Protein AF-A0A343TJY5-F1 (afdb_monomer_lite)

Secondary structure (DSSP, 8-state):
-------EEEE-HHHH--TTEEEEEEEETTEEEEEEEEEESSSEEEEEEE-TTS-HHHHHHHHHHHHHHHHHHTT-----EEE-

Foldseek 3Di:
DDPPFDWAKDWPCVVVVDPQKIKIFTDTPNDTQWIWIWGHDLAIEIEIDGHPPHPRVVNVVNRVVVSVVVCVVSVHPDYPYDYD

Radius of gyration: 12.96 Å; chains: 1; bounding box: 37×22×36 Å

InterPro domains:
  IPR016181 Acyl-CoA N-acyltransferase [SSF55729] (8-83)

pLDDT: mean 79.48, std 12.38, range [36.78, 92.06]

Structure (mmCIF, N/CA/C/O backbone):
data_AF-A0A343TJY5-F1
#
_entry.id   AF-A0A343TJY5-F1
#
loop_
_atom_site.group_PDB
_atom_site.id
_atom_site.type_symbol
_atom_site.label_atom_id
_atom_site.label_alt_id
_atom_site.label_comp_id
_atom_site.label_asym_id
_atom_site.label_entity_id
_atom_site.label_seq_id
_atom_site.pdbx_PDB_ins_code
_atom_site.Cartn_x
_atom_site.Cartn_y
_atom_site.Cartn_z
_atom_site.occupancy
_atom_site.B_iso_or_equiv
_atom_site.auth_seq_id
_atom_site.auth_comp_id
_atom_site.auth_asym_id
_atom_site.auth_atom_id
_atom_site.pdbx_PDB_model_num
ATOM 1 N N . MET A 1 1 ? 22.329 10.069 -19.711 1.00 37.53 1 MET A N 1
ATOM 2 C CA . MET A 1 1 ? 20.945 10.462 -19.370 1.00 37.53 1 MET A CA 1
ATOM 3 C C . MET A 1 1 ? 20.526 9.644 -18.165 1.00 37.53 1 MET A C 1
ATOM 5 O O . MET A 1 1 ? 20.407 8.437 -18.304 1.00 37.53 1 MET A O 1
ATOM 9 N N . GLN A 1 2 ? 20.389 10.260 -16.989 1.00 36.78 2 GLN A N 1
ATOM 10 C CA . GLN A 1 2 ? 19.718 9.621 -15.855 1.00 36.78 2 GLN A CA 1
ATOM 11 C C . GLN A 1 2 ? 18.216 9.726 -16.115 1.00 36.78 2 GLN A C 1
ATOM 13 O O . GLN A 1 2 ? 17.656 10.820 -16.119 1.00 36.78 2 GLN A O 1
ATOM 18 N N . THR A 1 3 ? 17.571 8.607 -16.421 1.00 46.81 3 THR A N 1
ATOM 19 C CA . THR A 1 3 ? 16.118 8.499 -16.308 1.00 46.81 3 THR A CA 1
ATOM 20 C C . THR A 1 3 ? 15.802 8.525 -14.822 1.00 46.81 3 THR A C 1
ATOM 22 O O . THR A 1 3 ? 16.026 7.534 -14.135 1.00 46.81 3 THR A O 1
ATOM 25 N N . ASN A 1 4 ? 15.345 9.671 -14.319 1.00 48.00 4 ASN A N 1
ATOM 26 C CA . ASN A 1 4 ? 14.734 9.739 -12.999 1.00 48.00 4 ASN A CA 1
ATOM 27 C C . ASN A 1 4 ? 13.453 8.899 -13.067 1.00 48.00 4 ASN A C 1
ATOM 29 O O . ASN A 1 4 ? 12.434 9.372 -13.569 1.00 48.00 4 ASN A O 1
ATOM 33 N N . SER A 1 5 ? 13.559 7.635 -12.658 1.00 55.94 5 SER A N 1
ATOM 34 C CA . SER A 1 5 ? 12.412 6.814 -12.290 1.00 55.94 5 SER A CA 1
ATOM 35 C C . SER A 1 5 ? 11.708 7.551 -11.158 1.00 55.94 5 SER A C 1
ATOM 37 O O . SER A 1 5 ? 12.342 7.929 -10.173 1.00 55.94 5 SER A O 1
ATOM 39 N N . PHE A 1 6 ? 10.445 7.906 -11.362 1.00 69.75 6 PHE A N 1
ATOM 40 C CA . PHE A 1 6 ? 9.633 8.571 -10.347 1.00 69.75 6 PHE A CA 1
ATOM 41 C C . PHE A 1 6 ? 8.473 7.639 -10.045 1.00 69.75 6 PHE A C 1
ATOM 43 O O . PHE A 1 6 ? 7.354 7.856 -10.504 1.00 69.75 6 PHE A O 1
ATOM 50 N N . VAL A 1 7 ? 8.764 6.568 -9.307 1.00 80.25 7 VAL A N 1
ATOM 51 C CA . VAL A 1 7 ? 7.707 5.711 -8.779 1.00 80.25 7 VAL A CA 1
ATOM 52 C C . VAL A 1 7 ? 6.939 6.503 -7.724 1.00 80.25 7 VAL A C 1
ATOM 54 O O . VAL A 1 7 ? 7.514 6.984 -6.741 1.00 80.25 7 VAL A O 1
ATOM 57 N N . GLN A 1 8 ? 5.639 6.668 -7.942 1.00 84.25 8 GLN A N 1
ATOM 58 C CA . GLN A 1 8 ? 4.733 7.370 -7.036 1.00 84.25 8 GLN A CA 1
ATOM 59 C C . GLN A 1 8 ? 3.738 6.388 -6.441 1.00 84.25 8 GLN A C 1
ATOM 61 O O . GLN A 1 8 ? 3.203 5.566 -7.169 1.00 84.25 8 GLN A O 1
ATOM 66 N N . ALA A 1 9 ? 3.481 6.488 -5.136 1.00 85.75 9 ALA A N 1
ATOM 67 C CA . ALA A 1 9 ? 2.421 5.730 -4.482 1.00 85.75 9 ALA A CA 1
ATOM 68 C C . ALA A 1 9 ? 1.194 6.625 -4.250 1.00 85.75 9 ALA A C 1
ATOM 70 O O . ALA A 1 9 ? 1.328 7.690 -3.640 1.00 85.75 9 ALA A O 1
ATOM 71 N N . THR A 1 10 ? 0.023 6.183 -4.708 1.00 86.38 10 THR A N 1
ATOM 72 C CA . THR A 1 10 ? -1.254 6.906 -4.621 1.00 86.38 10 THR A CA 1
ATOM 73 C C . THR A 1 10 ? -2.284 6.079 -3.861 1.00 86.38 10 THR A C 1
ATOM 75 O O . THR A 1 10 ? -2.417 4.885 -4.114 1.00 86.38 10 THR A O 1
ATOM 78 N N . ASP A 1 11 ? -3.033 6.717 -2.961 1.00 86.00 11 ASP A N 1
ATOM 79 C CA . ASP A 1 11 ? -4.180 6.124 -2.269 1.00 86.00 11 ASP A CA 1
ATOM 80 C C . ASP A 1 11 ? -5.460 6.277 -3.117 1.00 86.00 11 ASP A C 1
ATOM 82 O O . ASP A 1 11 ? -5.848 7.386 -3.485 1.00 86.00 11 ASP A O 1
ATOM 86 N N . LEU A 1 12 ? -6.112 5.157 -3.439 1.00 84.88 12 LEU A N 1
ATOM 87 C CA . LEU A 1 12 ? -7.335 5.073 -4.248 1.00 84.88 12 LEU A CA 1
ATOM 88 C C . LEU A 1 12 ? -8.608 4.866 -3.412 1.00 84.88 12 LEU A C 1
ATOM 90 O O . LEU A 1 12 ? -9.684 4.602 -3.954 1.00 84.88 12 LEU A O 1
ATOM 94 N N . SER A 1 13 ? -8.524 4.970 -2.090 1.00 80.44 13 SER A N 1
ATOM 95 C CA . SER A 1 13 ? -9.615 4.592 -1.180 1.00 80.44 13 SER A CA 1
ATOM 96 C C . SER A 1 13 ? -10.883 5.421 -1.350 1.00 80.44 13 SER A C 1
ATOM 98 O O . SER A 1 13 ? -11.986 4.897 -1.192 1.00 80.44 13 SER A O 1
ATOM 100 N N . GLU A 1 14 ? -10.748 6.690 -1.742 1.00 77.25 14 GLU A N 1
ATOM 101 C CA . GLU A 1 14 ? -11.893 7.560 -2.048 1.00 77.25 14 GLU A CA 1
ATOM 102 C C . GLU A 1 14 ? -12.754 7.017 -3.201 1.00 77.25 14 GLU A C 1
ATOM 104 O O . GLU A 1 14 ? -13.961 7.260 -3.256 1.00 77.25 14 GLU A O 1
ATOM 109 N N . TRP A 1 15 ? -12.154 6.245 -4.110 1.00 75.75 15 TRP A N 1
ATOM 110 C CA . TRP A 1 15 ? -12.812 5.719 -5.303 1.00 75.75 15 TRP A CA 1
ATOM 111 C C . TRP A 1 15 ? -13.480 4.368 -5.042 1.00 75.75 15 TRP A C 1
ATOM 113 O O . TRP A 1 15 ? -14.517 4.068 -5.635 1.00 75.75 15 TRP A O 1
ATOM 123 N N . LEU A 1 16 ? -12.912 3.565 -4.138 1.00 71.69 16 LEU A N 1
ATOM 124 C CA . LEU A 1 16 ? -13.344 2.187 -3.890 1.00 71.69 16 LEU A CA 1
ATOM 125 C C . LEU A 1 16 ? -14.474 2.057 -2.859 1.00 71.69 16 LEU A C 1
ATOM 127 O O . LEU A 1 16 ? -15.122 1.013 -2.825 1.00 71.69 16 LEU A O 1
ATOM 131 N N . LYS A 1 17 ? -14.761 3.105 -2.069 1.00 67.50 17 LYS A N 1
ATOM 132 C CA . LYS A 1 17 ? -15.885 3.157 -1.104 1.00 67.50 17 LYS A CA 1
ATOM 133 C C . LYS A 1 17 ? -15.993 1.914 -0.201 1.00 67.50 17 LYS A C 1
ATOM 135 O O . LYS A 1 17 ? -17.097 1.466 0.106 1.00 67.50 17 LYS A O 1
ATOM 140 N N . GLN A 1 18 ? -14.860 1.344 0.203 1.00 70.69 18 GLN A N 1
ATOM 141 C CA . GLN A 1 18 ? -14.817 0.266 1.188 1.00 70.69 18 GLN A CA 1
ATOM 142 C C . GLN A 1 18 ? -14.405 0.828 2.543 1.00 70.69 18 GLN A C 1
ATOM 144 O O . GLN A 1 18 ? -13.289 1.320 2.714 1.00 70.69 18 GLN A O 1
ATOM 149 N N . ASP A 1 19 ? -15.315 0.739 3.509 1.00 75.69 19 ASP A N 1
ATOM 150 C CA . ASP A 1 19 ? -15.024 1.118 4.886 1.00 75.69 19 ASP A CA 1
ATOM 151 C C . ASP A 1 19 ? -13.918 0.226 5.457 1.00 75.69 19 ASP A C 1
ATOM 153 O O . ASP A 1 19 ? -13.866 -0.979 5.200 1.00 75.69 19 ASP A O 1
ATOM 157 N N . GLY A 1 20 ? -12.994 0.838 6.199 1.00 77.19 20 GLY A N 1
ATOM 158 C CA . GLY A 1 20 ? -11.892 0.123 6.845 1.00 77.19 20 GLY A CA 1
ATOM 159 C C . GLY A 1 20 ? -10.881 -0.514 5.886 1.00 77.19 20 GLY A C 1
ATOM 160 O O . GLY A 1 20 ? -10.013 -1.245 6.338 1.00 77.19 20 GLY A O 1
ATOM 161 N N . THR A 1 21 ? -10.947 -0.263 4.575 1.00 84.56 21 THR A N 1
ATOM 162 C CA . THR A 1 21 ? -9.947 -0.756 3.614 1.00 84.56 21 THR A CA 1
ATOM 163 C C . THR A 1 21 ? -9.318 0.415 2.873 1.00 84.56 21 THR A C 1
ATOM 165 O O . THR A 1 21 ? -10.017 1.325 2.421 1.00 84.56 21 THR A O 1
ATOM 168 N N . ARG A 1 22 ? -7.990 0.402 2.742 1.00 86.12 22 ARG A N 1
ATOM 169 C CA . ARG A 1 22 ? -7.256 1.300 1.854 1.00 86.12 22 ARG A CA 1
ATOM 170 C C . ARG A 1 22 ? -6.589 0.528 0.738 1.00 86.12 22 ARG A C 1
ATOM 172 O O . ARG A 1 22 ? -6.057 -0.556 0.968 1.00 86.12 22 ARG A O 1
ATOM 179 N N . VAL A 1 23 ? -6.587 1.100 -0.459 1.00 88.62 23 VAL A N 1
ATOM 180 C CA . VAL A 1 23 ? -5.843 0.549 -1.594 1.00 88.62 23 VAL A CA 1
ATOM 181 C C . VAL A 1 23 ? -4.855 1.587 -2.064 1.00 88.62 23 VAL A C 1
ATOM 183 O O . VAL A 1 23 ? -5.238 2.704 -2.397 1.00 88.62 23 VAL A O 1
ATOM 186 N N . ILE A 1 24 ? -3.590 1.197 -2.102 1.00 90.56 24 ILE A N 1
ATOM 187 C CA . ILE A 1 24 ? -2.502 2.018 -2.608 1.00 90.56 24 ILE A CA 1
ATOM 188 C C . ILE A 1 24 ? -1.943 1.387 -3.877 1.00 90.56 24 ILE A C 1
ATOM 190 O O . ILE A 1 24 ? -1.858 0.166 -3.991 1.00 90.56 24 ILE A O 1
ATOM 194 N N . VAL A 1 25 ? -1.542 2.209 -4.832 1.00 92.06 25 VAL A N 1
ATOM 195 C CA . VAL A 1 25 ? -0.906 1.766 -6.078 1.00 92.06 25 VAL A CA 1
ATOM 196 C C . VAL A 1 25 ? 0.403 2.503 -6.262 1.00 92.06 25 VAL A C 1
ATOM 198 O O . VAL A 1 25 ? 0.470 3.695 -5.984 1.00 92.06 25 VAL A O 1
ATOM 201 N N . ALA A 1 26 ? 1.439 1.798 -6.705 1.00 91.56 26 ALA A N 1
ATOM 202 C CA . ALA A 1 26 ? 2.690 2.392 -7.136 1.00 91.56 26 ALA A CA 1
ATOM 203 C C . ALA A 1 26 ? 2.713 2.462 -8.657 1.00 91.56 26 ALA A C 1
ATOM 205 O O . ALA A 1 26 ? 2.518 1.449 -9.327 1.00 91.56 26 ALA A O 1
ATOM 206 N N . GLU A 1 27 ? 2.965 3.645 -9.198 1.00 91.44 27 GLU A N 1
ATOM 207 C CA . GLU A 1 27 ? 2.854 3.924 -10.621 1.00 91.44 27 GLU A CA 1
ATOM 208 C C . GLU A 1 27 ? 4.095 4.648 -11.142 1.00 91.44 27 GLU A C 1
ATOM 210 O O . GLU A 1 27 ? 4.663 5.515 -10.474 1.00 91.44 27 GLU A O 1
ATOM 215 N N . GLU A 1 28 ? 4.486 4.330 -12.374 1.00 88.50 28 GLU A N 1
ATOM 216 C CA . GLU A 1 28 ? 5.439 5.109 -13.159 1.00 88.50 28 GLU A CA 1
ATOM 217 C C . GLU A 1 28 ? 4.903 5.244 -14.589 1.00 88.50 28 GLU A C 1
ATOM 219 O O . GLU A 1 28 ? 4.540 4.254 -15.220 1.00 88.50 28 GLU A O 1
ATOM 224 N N . AR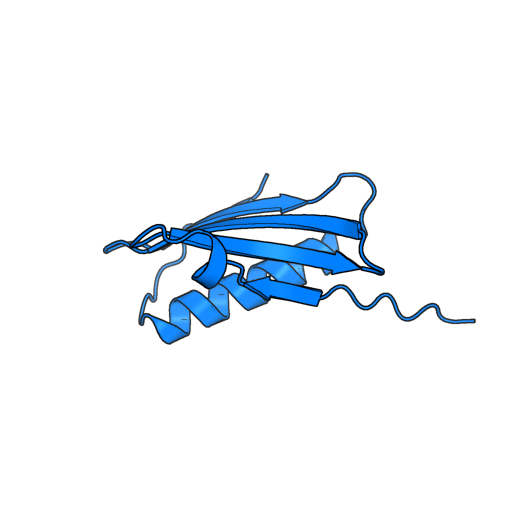G A 1 29 ? 4.853 6.472 -15.130 1.00 84.44 29 ARG A N 1
ATOM 225 C CA . ARG A 1 29 ? 4.428 6.743 -16.524 1.00 84.44 29 ARG A CA 1
ATOM 226 C C . ARG A 1 29 ? 3.111 6.039 -16.903 1.00 84.44 29 ARG A C 1
ATOM 228 O O . ARG A 1 29 ? 3.014 5.428 -17.966 1.00 84.44 29 ARG A O 1
ATOM 235 N N . CYS A 1 30 ? 2.111 6.124 -16.025 1.00 82.56 30 CYS A N 1
ATOM 236 C CA . CYS A 1 30 ? 0.789 5.501 -16.185 1.00 82.56 30 CYS A CA 1
ATOM 237 C C . CYS A 1 30 ? 0.787 3.960 -16.205 1.00 82.56 30 CYS A C 1
ATOM 239 O O . CYS A 1 30 ? -0.219 3.362 -16.578 1.00 82.56 30 CYS A O 1
ATOM 241 N N . SER A 1 31 ? 1.888 3.315 -15.814 1.00 86.56 31 SER A N 1
ATOM 242 C CA . SER A 1 31 ? 1.958 1.868 -15.601 1.00 86.56 31 SER A CA 1
ATOM 243 C C . SER A 1 31 ? 1.931 1.578 -14.107 1.00 86.56 31 SER A C 1
ATOM 245 O O . SER A 1 31 ? 2.688 2.187 -13.351 1.00 86.56 31 SER A O 1
ATOM 247 N N . ILE A 1 32 ? 1.073 0.650 -13.682 1.00 89.88 32 ILE A N 1
ATOM 248 C CA . ILE A 1 32 ? 1.037 0.172 -12.297 1.00 89.88 32 ILE A CA 1
ATOM 249 C C . ILE A 1 32 ? 2.194 -0.809 -12.116 1.00 89.88 32 ILE A C 1
ATOM 251 O O . ILE A 1 32 ? 2.237 -1.850 -12.761 1.00 89.88 32 ILE A O 1
ATOM 255 N N . LEU A 1 33 ? 3.125 -0.460 -11.237 1.00 91.56 33 LEU A N 1
ATOM 256 C CA . LEU A 1 33 ? 4.318 -1.237 -10.902 1.00 91.56 33 LEU A CA 1
ATOM 257 C C . LEU A 1 33 ? 4.125 -2.103 -9.654 1.00 91.56 33 LEU A C 1
ATOM 259 O O . LEU A 1 33 ? 4.929 -2.983 -9.361 1.00 91.56 33 LEU A O 1
ATOM 263 N N . GLY A 1 34 ? 3.082 -1.834 -8.880 1.00 90.69 34 GLY A N 1
ATOM 264 C CA . GLY A 1 34 ? 2.760 -2.562 -7.667 1.00 90.69 34 GLY A CA 1
ATOM 265 C C . GLY A 1 34 ? 1.528 -1.979 -7.000 1.00 90.69 34 GLY A C 1
ATOM 266 O O . GLY A 1 34 ? 1.041 -0.912 -7.371 1.00 90.69 34 GLY A O 1
ATOM 267 N N . TRP A 1 35 ? 1.015 -2.681 -6.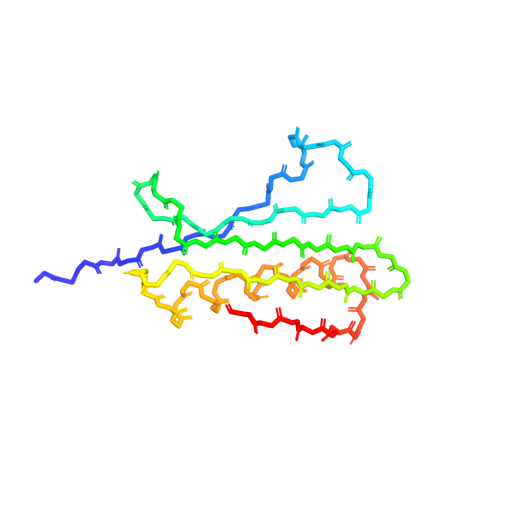007 1.00 90.75 35 TRP A N 1
ATOM 268 C CA . TRP A 1 35 ? -0.137 -2.244 -5.239 1.00 90.75 35 TRP A CA 1
ATOM 269 C C . TRP A 1 35 ? -0.074 -2.803 -3.827 1.00 90.75 35 TRP A C 1
ATOM 271 O O . TRP A 1 35 ? 0.649 -3.755 -3.541 1.00 90.75 35 TRP A O 1
ATOM 281 N N . GLY A 1 36 ? -0.839 -2.197 -2.933 1.00 89.00 36 GLY A N 1
ATOM 282 C CA . GLY A 1 36 ? -1.033 -2.689 -1.589 1.00 89.00 36 GLY A CA 1
ATOM 283 C C . GLY A 1 36 ? -2.476 -2.527 -1.148 1.00 89.00 36 GLY A C 1
ATOM 284 O O . GLY A 1 36 ? -3.159 -1.585 -1.545 1.00 89.00 36 GLY A O 1
ATOM 285 N N . VAL A 1 37 ? -2.934 -3.459 -0.324 1.00 84.62 37 VAL A N 1
ATOM 286 C CA . VAL A 1 37 ? -4.223 -3.373 0.363 1.00 84.62 37 VAL A CA 1
ATOM 287 C C . VAL A 1 37 ? -3.943 -3.322 1.851 1.00 84.62 37 VAL A C 1
ATOM 289 O O . VAL A 1 37 ? -3.170 -4.129 2.369 1.00 84.62 37 VAL A O 1
ATOM 292 N N . ILE A 1 38 ? -4.566 -2.359 2.517 1.00 83.75 38 ILE A N 1
ATOM 293 C CA . ILE A 1 38 ? -4.437 -2.115 3.944 1.00 83.75 38 ILE A CA 1
ATOM 294 C C . ILE A 1 38 ? -5.815 -2.297 4.563 1.00 83.75 38 ILE A C 1
ATOM 296 O O . ILE A 1 38 ? -6.754 -1.592 4.202 1.00 83.75 38 ILE A O 1
ATOM 300 N N . PHE A 1 39 ? -5.934 -3.217 5.506 1.00 82.94 39 PHE A N 1
ATOM 301 C CA . PHE A 1 39 ? -7.115 -3.340 6.346 1.00 82.94 39 PHE A CA 1
ATOM 302 C C . PHE A 1 39 ? -6.874 -2.539 7.623 1.00 82.94 39 PHE A C 1
ATOM 304 O O . PHE A 1 39 ? -5.915 -2.791 8.354 1.00 82.94 39 PHE A O 1
ATOM 311 N N . LEU A 1 40 ? -7.716 -1.533 7.827 1.00 74.56 40 LEU A N 1
ATOM 312 C CA . LEU A 1 40 ? -7.753 -0.662 8.989 1.00 74.56 40 LEU A CA 1
ATOM 313 C C . LEU A 1 40 ? -8.808 -1.210 9.956 1.00 74.56 40 LEU A C 1
ATOM 315 O O . LEU A 1 40 ? -9.993 -0.901 9.831 1.00 74.56 40 LEU A O 1
ATOM 319 N N . ASP A 1 41 ? -8.358 -2.036 10.894 1.00 71.69 41 ASP A N 1
ATOM 320 C CA . ASP A 1 41 ? -9.117 -2.465 12.074 1.00 71.69 41 ASP A CA 1
ATOM 321 C C . ASP A 1 41 ? -8.321 -2.079 13.345 1.00 71.69 41 ASP A C 1
ATOM 323 O O . ASP A 1 41 ? -7.381 -1.285 13.268 1.00 71.69 41 ASP A O 1
ATOM 327 N N . GLU A 1 42 ? -8.623 -2.657 14.513 1.00 65.06 42 GLU A N 1
ATOM 328 C CA . GLU A 1 42 ? -7.797 -2.559 15.735 1.00 65.06 42 GLU A CA 1
ATOM 329 C C . GLU A 1 42 ? -6.325 -2.976 15.511 1.00 65.06 42 GLU 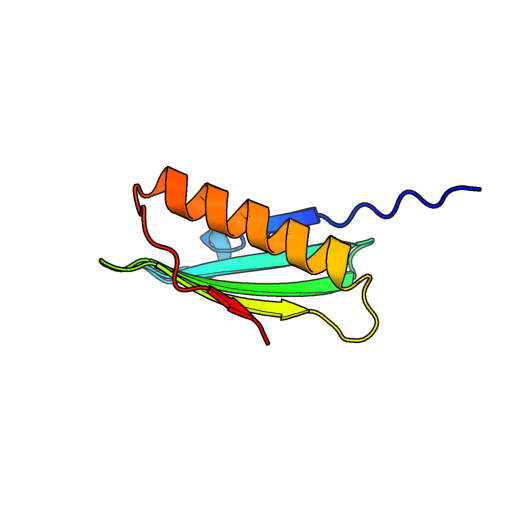A C 1
ATOM 331 O O . GLU A 1 42 ? -5.443 -2.653 16.308 1.00 65.06 42 GLU A O 1
ATOM 336 N N . THR A 1 43 ? -6.047 -3.672 14.403 1.00 66.56 43 THR A N 1
ATOM 337 C CA . THR A 1 43 ? -4.705 -3.955 13.885 1.00 66.56 43 THR A CA 1
ATOM 338 C C . THR A 1 43 ? -4.621 -3.570 12.409 1.00 66.56 43 THR A C 1
ATOM 340 O O . THR A 1 43 ? -5.569 -3.781 11.653 1.00 66.56 43 THR A O 1
ATOM 343 N N . LEU A 1 44 ? -3.483 -3.013 11.983 1.00 71.25 44 LEU A N 1
ATOM 344 C CA . LEU A 1 44 ? -3.246 -2.703 10.575 1.00 71.25 44 LEU A CA 1
ATOM 345 C C . LEU A 1 44 ? -2.640 -3.919 9.884 1.00 71.25 44 LEU A C 1
ATOM 347 O O . LEU A 1 44 ? -1.530 -4.325 10.213 1.00 71.25 44 LEU A O 1
ATOM 351 N N . LEU A 1 45 ? -3.336 -4.469 8.893 1.00 77.12 45 LEU A N 1
ATOM 352 C CA . LEU A 1 45 ? -2.793 -5.522 8.038 1.00 77.12 45 LEU A CA 1
ATOM 353 C C . LEU A 1 45 ? -2.542 -4.963 6.642 1.00 77.12 45 LEU A C 1
ATOM 355 O O . LEU A 1 45 ? -3.487 -4.576 5.961 1.00 77.12 45 LEU A O 1
ATOM 359 N N . ALA A 1 46 ? -1.284 -4.958 6.202 1.00 82.25 46 ALA A N 1
ATOM 360 C CA . ALA A 1 46 ? -0.912 -4.532 4.859 1.00 82.25 46 ALA A CA 1
ATOM 361 C C . ALA A 1 46 ? -0.355 -5.707 4.052 1.00 82.25 46 ALA A C 1
ATOM 363 O O . ALA A 1 46 ? 0.576 -6.390 4.483 1.00 82.25 46 ALA A O 1
ATOM 364 N N . THR A 1 47 ? -0.923 -5.917 2.866 1.00 85.75 47 THR A N 1
ATOM 365 C CA . THR A 1 47 ? -0.388 -6.823 1.843 1.00 85.75 47 THR A CA 1
ATOM 366 C C . THR A 1 47 ? 0.124 -5.985 0.689 1.00 85.75 47 THR A C 1
ATOM 368 O O . THR A 1 47 ? -0.636 -5.179 0.159 1.00 85.75 47 THR A O 1
ATOM 371 N N . ILE A 1 48 ? 1.383 -6.175 0.297 1.00 89.19 48 ILE A N 1
ATOM 372 C CA . ILE A 1 48 ? 2.004 -5.482 -0.837 1.00 89.19 48 ILE A CA 1
ATOM 373 C C . ILE A 1 48 ? 2.377 -6.499 -1.911 1.00 89.19 48 ILE A C 1
ATOM 375 O O . ILE A 1 48 ? 2.964 -7.535 -1.605 1.00 89.19 48 ILE A O 1
ATOM 379 N N . PHE A 1 49 ? 2.076 -6.155 -3.160 1.00 90.31 49 PHE A N 1
ATOM 380 C CA . PHE A 1 49 ? 2.508 -6.851 -4.361 1.00 90.31 49 PHE A CA 1
ATOM 381 C C . PHE A 1 49 ? 3.311 -5.895 -5.244 1.00 90.31 49 PHE A C 1
ATOM 383 O O . PHE A 1 49 ? 2.899 -4.758 -5.483 1.00 90.31 49 PHE A O 1
ATOM 390 N N . VAL A 1 50 ? 4.440 -6.365 -5.767 1.00 90.81 50 VAL A N 1
ATOM 391 C CA . VAL A 1 50 ? 5.270 -5.610 -6.711 1.00 90.81 50 VAL A CA 1
ATOM 392 C C . VAL A 1 50 ? 5.418 -6.415 -7.993 1.00 90.81 50 VAL A C 1
ATOM 394 O O . VAL A 1 50 ? 5.733 -7.604 -7.948 1.00 90.81 50 VAL A O 1
ATOM 397 N N . ASP A 1 51 ? 5.207 -5.760 -9.132 1.00 89.50 51 ASP A N 1
ATOM 398 C CA . ASP A 1 51 ? 5.405 -6.362 -10.442 1.00 89.50 51 ASP A CA 1
ATOM 399 C C . ASP A 1 51 ? 6.848 -6.904 -10.548 1.00 89.50 51 ASP A C 1
ATOM 401 O O . ASP A 1 51 ? 7.811 -6.191 -10.237 1.00 89.50 51 ASP A O 1
ATOM 405 N N . PRO A 1 52 ? 7.035 -8.171 -10.961 1.00 86.25 52 PRO A N 1
ATOM 406 C CA . PRO A 1 52 ? 8.352 -8.759 -11.142 1.00 86.25 52 PRO A CA 1
ATOM 407 C C . PRO A 1 52 ? 9.307 -7.960 -12.031 1.00 86.25 52 PRO A C 1
ATOM 409 O O . PRO A 1 52 ? 10.514 -8.047 -11.789 1.00 86.25 52 PRO A O 1
ATOM 412 N N . GLU A 1 53 ? 8.779 -7.245 -13.028 1.00 87.38 53 GLU A N 1
ATOM 413 C CA . GLU A 1 53 ? 9.515 -6.451 -14.017 1.00 87.38 53 GLU A CA 1
ATOM 414 C C . GLU A 1 53 ? 9.771 -5.008 -13.552 1.00 87.38 53 GLU A C 1
ATOM 416 O O . GLU A 1 53 ? 10.603 -4.307 -14.133 1.00 87.38 53 GLU A O 1
ATOM 421 N N . ALA A 1 54 ? 9.107 -4.564 -12.480 1.00 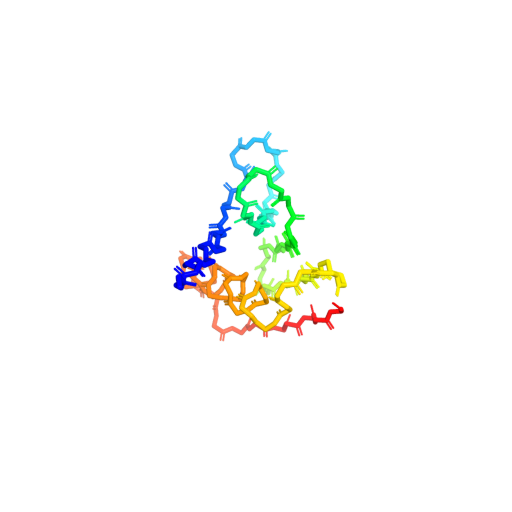86.44 54 ALA A N 1
ATOM 422 C CA . ALA A 1 54 ? 9.313 -3.241 -11.912 1.00 86.44 54 ALA A CA 1
ATOM 423 C C . ALA A 1 54 ? 10.659 -3.122 -11.167 1.00 86.44 54 ALA A C 1
ATOM 425 O O . ALA A 1 54 ? 11.242 -4.123 -10.726 1.00 86.44 54 ALA A O 1
ATOM 426 N N . PRO A 1 55 ? 11.147 -1.889 -10.924 1.00 86.56 55 PRO A N 1
ATOM 427 C CA . PRO A 1 55 ? 12.235 -1.625 -9.987 1.00 86.56 55 PRO A CA 1
ATOM 428 C C . PRO A 1 55 ? 11.826 -2.034 -8.559 1.00 86.56 55 PRO A C 1
ATOM 430 O O . PRO A 1 55 ? 11.318 -1.225 -7.781 1.00 86.56 55 PRO A O 1
ATOM 433 N N . ARG A 1 56 ? 12.007 -3.318 -8.213 1.00 82.88 56 ARG A N 1
ATOM 434 C CA . ARG A 1 56 ? 11.358 -3.940 -7.045 1.00 82.88 56 ARG A CA 1
ATOM 435 C C . ARG A 1 56 ? 11.609 -3.222 -5.724 1.00 82.88 56 ARG A C 1
ATOM 437 O O . ARG A 1 56 ? 10.672 -3.019 -4.963 1.00 82.88 56 ARG A O 1
ATOM 444 N N . ILE A 1 57 ? 12.863 -2.854 -5.451 1.00 85.69 57 ILE A N 1
ATOM 445 C CA . ILE A 1 57 ? 13.243 -2.196 -4.191 1.00 85.69 57 ILE A CA 1
ATOM 446 C C . ILE A 1 57 ? 12.595 -0.813 -4.106 1.00 85.69 57 ILE A C 1
ATOM 448 O O . ILE A 1 57 ? 11.903 -0.531 -3.138 1.00 85.69 57 ILE A O 1
ATOM 452 N N . GLU A 1 58 ? 12.747 0.011 -5.146 1.00 87.81 58 GLU A N 1
ATOM 453 C CA . GLU A 1 58 ? 12.176 1.362 -5.181 1.00 87.81 58 GLU A CA 1
ATOM 454 C C . GLU A 1 58 ? 10.646 1.328 -5.058 1.00 87.81 58 GLU A C 1
ATOM 456 O O . GLU A 1 58 ? 10.064 2.065 -4.265 1.00 87.81 58 GLU A O 1
ATOM 461 N N . THR A 1 59 ? 9.998 0.430 -5.802 1.00 88.94 59 THR A N 1
ATOM 462 C CA . THR A 1 59 ? 8.537 0.291 -5.814 1.00 88.94 59 THR A CA 1
ATOM 463 C C . THR A 1 59 ? 8.010 -0.178 -4.464 1.00 88.94 59 THR A C 1
ATOM 465 O O . THR A 1 59 ? 7.069 0.409 -3.928 1.00 88.94 59 THR A O 1
ATOM 468 N N . ARG A 1 60 ? 8.649 -1.196 -3.873 1.00 89.31 60 ARG A N 1
ATOM 469 C CA . ARG A 1 60 ? 8.305 -1.682 -2.536 1.00 89.31 60 ARG A CA 1
ATOM 470 C C . ARG A 1 60 ? 8.472 -0.582 -1.497 1.00 89.31 60 ARG A C 1
ATOM 472 O O . ARG A 1 60 ? 7.555 -0.354 -0.719 1.00 89.31 60 ARG A O 1
ATOM 479 N N . ASP A 1 61 ? 9.613 0.099 -1.484 1.00 89.25 61 ASP A N 1
ATOM 480 C CA . ASP A 1 61 ? 9.910 1.114 -0.474 1.00 89.25 61 ASP A CA 1
ATOM 481 C C . ASP A 1 61 ? 8.925 2.292 -0.575 1.00 89.25 61 ASP A C 1
ATOM 483 O O . ASP A 1 61 ? 8.452 2.790 0.443 1.00 89.25 61 ASP A O 1
ATOM 487 N N . ARG A 1 62 ? 8.504 2.672 -1.792 1.00 90.31 62 ARG A N 1
ATOM 488 C CA . ARG A 1 62 ? 7.444 3.673 -1.998 1.00 90.31 62 ARG A CA 1
ATOM 489 C C . ARG A 1 62 ? 6.089 3.242 -1.452 1.00 90.31 62 ARG A C 1
ATOM 491 O O . ARG A 1 62 ? 5.418 4.059 -0.821 1.00 90.31 62 ARG A O 1
ATOM 498 N N . LEU A 1 63 ? 5.692 1.991 -1.683 1.00 89.69 63 LEU A N 1
ATOM 499 C CA . LEU A 1 63 ? 4.454 1.447 -1.125 1.00 89.69 63 LEU A CA 1
ATOM 500 C C . LEU A 1 6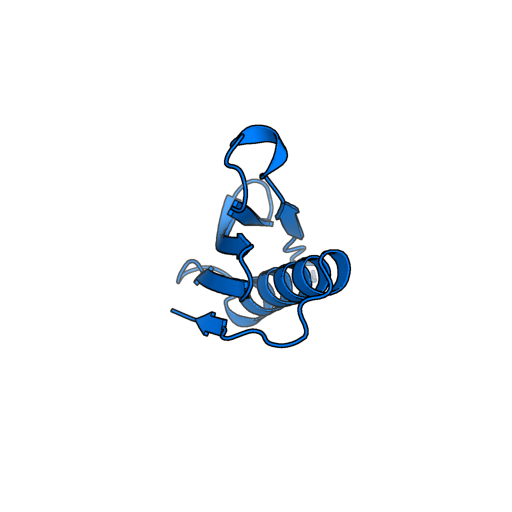3 ? 4.525 1.415 0.403 1.00 89.69 63 LEU A C 1
ATOM 502 O O . LEU A 1 63 ? 3.598 1.880 1.056 1.00 89.69 63 LEU A O 1
ATOM 506 N N . LEU A 1 64 ? 5.646 0.961 0.971 1.00 88.69 64 LEU A N 1
ATOM 507 C CA . LEU A 1 64 ? 5.855 0.885 2.418 1.00 88.69 64 LEU A CA 1
ATOM 508 C C . LEU A 1 64 ? 5.776 2.241 3.103 1.00 88.69 64 LEU A C 1
ATOM 510 O O . LEU A 1 64 ? 5.007 2.384 4.046 1.00 88.69 64 LEU A O 1
ATOM 514 N N . THR A 1 65 ? 6.475 3.253 2.586 1.00 89.81 65 THR A N 1
ATOM 515 C CA . THR A 1 65 ? 6.380 4.618 3.120 1.00 89.81 65 THR A CA 1
ATOM 516 C C . THR A 1 65 ? 4.937 5.127 3.114 1.00 89.81 65 THR A C 1
ATOM 518 O O . THR A 1 65 ? 4.524 5.864 4.008 1.00 89.81 65 THR A O 1
ATOM 521 N N . HIS A 1 66 ? 4.140 4.741 2.113 1.00 89.19 66 HIS A N 1
ATOM 522 C CA . HIS A 1 66 ? 2.735 5.131 2.060 1.00 89.19 66 HIS A CA 1
ATOM 523 C C . HIS A 1 66 ? 1.880 4.387 3.094 1.00 89.19 66 HIS A C 1
ATOM 525 O O . HIS A 1 66 ? 1.022 5.004 3.721 1.00 89.19 66 HIS A O 1
ATOM 531 N N . VAL A 1 67 ? 2.129 3.088 3.293 1.00 85.81 67 VAL A N 1
ATOM 532 C CA . VAL A 1 67 ? 1.483 2.284 4.342 1.00 85.81 67 VAL A CA 1
ATOM 533 C C . VAL A 1 67 ? 1.802 2.846 5.731 1.00 85.81 67 VAL A C 1
ATOM 535 O O . VAL A 1 67 ? 0.891 3.014 6.535 1.00 85.81 67 VAL A O 1
ATOM 538 N N . GLU A 1 68 ? 3.068 3.167 6.005 1.00 86.06 68 GLU A N 1
ATOM 539 C CA . GLU A 1 68 ? 3.519 3.750 7.277 1.00 86.06 68 GLU A CA 1
ATOM 540 C C . GLU A 1 68 ? 2.828 5.088 7.553 1.00 86.06 68 GLU A C 1
ATOM 542 O O . GLU A 1 68 ? 2.293 5.290 8.638 1.00 86.06 68 GLU A O 1
ATOM 547 N N . ARG A 1 69 ? 2.728 5.961 6.543 1.00 87.50 69 ARG A N 1
ATOM 548 C CA . ARG A 1 69 ? 1.998 7.231 6.664 1.00 87.50 69 ARG A CA 1
ATOM 549 C C . ARG A 1 69 ? 0.523 7.023 7.016 1.00 87.50 69 ARG A C 1
ATOM 551 O O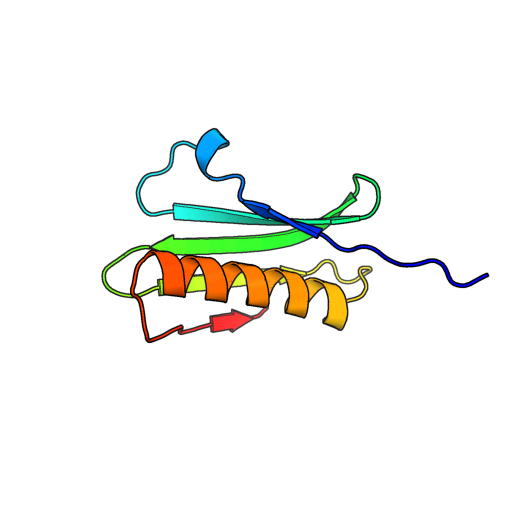 . ARG A 1 69 ? -0.008 7.735 7.856 1.00 87.50 69 ARG A O 1
ATOM 558 N N . ILE A 1 70 ? -0.135 6.048 6.387 1.00 83.31 70 ILE A N 1
ATOM 559 C CA . ILE A 1 70 ? -1.530 5.712 6.701 1.00 83.31 70 ILE A CA 1
ATOM 560 C C . ILE A 1 70 ? -1.646 5.202 8.141 1.00 83.31 70 ILE A C 1
ATOM 562 O O . ILE A 1 70 ? -2.583 5.584 8.837 1.00 83.31 70 ILE A O 1
ATOM 566 N N . ALA A 1 71 ? -0.708 4.365 8.591 1.00 81.75 71 ALA A N 1
ATOM 567 C CA . ALA A 1 71 ? -0.674 3.855 9.958 1.00 81.75 71 ALA A CA 1
ATOM 568 C C . ALA A 1 71 ? -0.547 4.982 10.990 1.00 81.75 71 ALA A C 1
ATOM 570 O O . ALA A 1 71 ? -1.307 5.007 11.960 1.00 81.75 71 ALA A O 1
ATOM 571 N N . ASP A 1 72 ? 0.356 5.931 10.736 1.00 84.75 72 ASP A N 1
ATOM 572 C CA . ASP A 1 72 ? 0.542 7.125 11.559 1.00 84.75 72 ASP A CA 1
ATOM 573 C C . ASP A 1 72 ? -0.737 7.977 11.597 1.00 84.75 72 ASP A C 1
ATOM 575 O O . ASP A 1 72 ? -1.185 8.366 12.678 1.00 84.75 72 ASP A O 1
ATOM 579 N N . ASP A 1 73 ? -1.371 8.204 10.440 1.00 84.38 73 ASP A N 1
ATOM 580 C CA . ASP A 1 73 ? -2.599 9.003 10.314 1.00 84.38 73 ASP A CA 1
ATOM 581 C C . ASP A 1 73 ? -3.779 8.405 11.108 1.00 84.38 73 ASP A C 1
ATOM 583 O O . ASP A 1 73 ? -4.632 9.146 11.604 1.00 84.38 73 ASP A O 1
ATOM 587 N N . VAL A 1 74 ? -3.836 7.074 11.258 1.00 79.31 74 VAL A N 1
ATOM 588 C CA . VAL A 1 74 ? -4.885 6.382 12.032 1.00 79.31 74 VAL A CA 1
ATOM 589 C C . VAL A 1 74 ? -4.453 5.972 13.446 1.00 79.31 74 VAL A C 1
ATOM 591 O O . VAL A 1 74 ? -5.235 5.359 14.171 1.00 79.31 74 VAL A O 1
ATOM 594 N N . GLY A 1 75 ? -3.232 6.319 13.865 1.00 77.56 75 GLY A N 1
ATOM 595 C CA . GLY A 1 75 ? -2.721 6.057 15.213 1.00 77.56 75 GLY A CA 1
ATOM 596 C C . GLY A 1 75 ? -2.374 4.593 15.506 1.00 77.56 75 GLY A C 1
ATOM 597 O O . GLY A 1 75 ? -2.368 4.191 16.672 1.00 77.56 75 GLY A O 1
ATOM 598 N N . ILE A 1 76 ? -2.081 3.786 14.483 1.00 76.62 76 ILE A N 1
ATOM 599 C CA . ILE A 1 76 ? -1.693 2.381 14.651 1.00 76.62 76 ILE A CA 1
ATOM 600 C C . ILE A 1 76 ? -0.169 2.272 14.763 1.00 76.62 76 ILE A C 1
ATOM 602 O O . ILE A 1 76 ? 0.568 2.635 13.856 1.00 76.62 76 ILE A O 1
ATOM 606 N N . THR A 1 77 ? 0.308 1.717 15.881 1.00 66.56 77 THR A N 1
ATOM 607 C CA . THR A 1 77 ? 1.747 1.618 16.204 1.00 66.56 77 THR A CA 1
ATOM 608 C C . THR A 1 77 ? 2.374 0.260 15.877 1.00 66.56 77 THR A C 1
ATOM 610 O O . THR A 1 77 ? 3.590 0.104 15.985 1.00 66.56 77 THR A O 1
ATOM 613 N N . GLN A 1 78 ? 1.571 -0.733 15.478 1.00 65.94 78 GLN A N 1
ATOM 614 C CA . GLN A 1 78 ? 2.049 -2.059 15.086 1.00 65.94 78 GLN A CA 1
ATOM 615 C C . GLN A 1 78 ? 1.580 -2.413 13.676 1.00 65.94 78 GLN A C 1
ATOM 617 O O . GLN A 1 78 ? 0.384 -2.518 13.413 1.00 65.94 78 GLN A O 1
ATOM 622 N N . LEU A 1 79 ? 2.555 -2.634 12.795 1.00 68.38 79 LEU A N 1
ATOM 623 C CA . LEU A 1 79 ? 2.377 -3.024 11.400 1.00 68.38 79 LEU A CA 1
ATOM 624 C C . LEU A 1 79 ? 2.885 -4.458 11.186 1.00 68.38 79 LEU A C 1
ATOM 626 O O . LEU A 1 79 ? 4.067 -4.654 10.889 1.00 68.38 79 LEU A O 1
ATOM 630 N N . PRO A 1 80 ? 2.035 -5.488 11.316 1.00 67.31 80 PRO A N 1
ATOM 631 C CA . PRO A 1 80 ? 2.309 -6.778 10.701 1.00 67.31 80 PRO A CA 1
ATOM 632 C C . PRO A 1 80 ? 2.284 -6.623 9.172 1.00 67.31 80 PRO A C 1
ATOM 634 O O . PRO A 1 80 ? 1.239 -6.678 8.525 1.00 67.31 80 PRO A O 1
ATOM 637 N N . LEU A 1 81 ? 3.461 -6.397 8.590 1.00 64.62 81 LEU A N 1
ATOM 638 C CA . LEU A 1 81 ? 3.637 -6.281 7.148 1.00 64.62 81 LEU A CA 1
ATOM 639 C C . LEU A 1 81 ? 3.815 -7.669 6.516 1.00 64.62 81 LEU A C 1
ATOM 641 O O . LEU A 1 81 ? 4.786 -8.369 6.808 1.00 64.62 81 LEU A O 1
ATOM 645 N N . LEU A 1 82 ? 2.925 -8.036 5.591 1.00 61.88 82 LEU A N 1
ATOM 646 C CA . LEU A 1 82 ? 3.097 -9.207 4.733 1.00 61.88 82 LEU A CA 1
ATOM 647 C C . LEU A 1 82 ? 3.571 -8.748 3.349 1.00 61.88 82 LEU A C 1
ATOM 649 O O . LEU A 1 82 ? 2.861 -8.047 2.628 1.00 61.88 82 LEU A O 1
ATOM 653 N N . THR A 1 83 ? 4.800 -9.116 2.987 1.00 59.50 83 THR A N 1
ATOM 654 C CA . THR A 1 83 ? 5.398 -8.792 1.680 1.00 59.50 83 THR A CA 1
ATOM 655 C C . THR A 1 83 ? 5.470 -10.060 0.832 1.00 59.50 83 THR A C 1
ATOM 657 O O . THR A 1 83 ? 6.022 -11.055 1.307 1.00 59.50 83 THR A O 1
ATOM 660 N N . TYR A 1 84 ? 4.932 -10.024 -0.391 1.00 54.50 84 TYR A N 1
ATOM 661 C CA . TYR A 1 84 ? 4.946 -11.145 -1.341 1.00 54.50 84 TYR A CA 1
ATOM 662 C C . TYR A 1 84 ? 5.636 -10.772 -2.655 1.00 54.50 84 TYR A C 1
ATOM 664 O O . TYR A 1 84 ? 5.508 -9.604 -3.088 1.00 54.50 84 TYR A O 1
#

Organism: NCBI:txid2055893

Sequence (84 aa):
MQTNSFVQATDLSEWLKQDGTRVIVAEERCSILGWGVIFLDETLLATIFVDPEAPRIETRDRLLTHVERIADDVGITQLPLLTY